Protein AF-A0A934QXI5-F1 (afdb_monomer_lite)

Radius of gyration: 17.01 Å; chains: 1; bounding box: 50×41×42 Å

Structure (mmCIF, N/CA/C/O backbone):
data_AF-A0A934QXI5-F1
#
_entry.id   AF-A0A934QXI5-F1
#
loop_
_atom_site.group_PDB
_atom_site.id
_atom_site.type_symbol
_atom_site.label_atom_id
_atom_site.label_alt_id
_atom_site.label_comp_id
_atom_site.label_asym_id
_atom_site.label_entity_id
_atom_site.label_seq_id
_atom_site.pdbx_PDB_ins_code
_atom_site.Cartn_x
_atom_site.Cartn_y
_atom_site.Cartn_z
_atom_site.occupancy
_atom_site.B_iso_or_equiv
_atom_site.auth_seq_id
_atom_site.auth_comp_id
_atom_site.auth_asym_id
_atom_site.auth_atom_id
_atom_site.pdbx_PDB_model_num
ATOM 1 N N . MET A 1 1 ? 35.871 -25.602 -26.093 1.00 39.91 1 MET A N 1
ATOM 2 C CA . MET A 1 1 ? 35.208 -24.355 -25.653 1.00 39.91 1 MET A CA 1
ATOM 3 C C . MET A 1 1 ? 34.307 -23.878 -26.784 1.00 39.91 1 MET A C 1
ATOM 5 O O . MET A 1 1 ? 34.826 -23.547 -27.838 1.00 39.91 1 MET A O 1
ATOM 9 N N . LYS A 1 2 ? 32.981 -23.948 -26.628 1.00 37.66 2 LYS A N 1
ATOM 10 C CA . LYS A 1 2 ? 32.011 -23.421 -27.603 1.00 37.66 2 LYS A CA 1
ATOM 11 C C . LYS A 1 2 ? 31.105 -22.446 -26.862 1.00 37.66 2 LYS A C 1
ATOM 13 O O . LYS A 1 2 ? 30.305 -22.859 -26.031 1.00 37.66 2 LYS A O 1
ATOM 18 N N . THR A 1 3 ? 31.304 -21.165 -27.123 1.00 41.19 3 THR A N 1
ATOM 19 C CA . THR A 1 3 ? 30.492 -20.059 -26.624 1.00 41.19 3 THR A CA 1
ATOM 20 C C . THR A 1 3 ? 29.171 -20.044 -27.385 1.00 41.19 3 THR A C 1
ATOM 22 O O . THR A 1 3 ? 29.146 -19.824 -28.592 1.00 41.19 3 THR A O 1
ATOM 25 N N . PHE A 1 4 ? 28.075 -20.288 -26.674 1.00 46.28 4 PHE A N 1
ATOM 26 C CA . PHE A 1 4 ? 26.741 -19.872 -27.087 1.00 46.28 4 PHE A CA 1
ATOM 27 C C . PHE A 1 4 ? 26.461 -18.553 -26.373 1.00 46.28 4 PHE A C 1
ATOM 29 O O . PHE A 1 4 ? 26.404 -18.524 -25.147 1.00 46.28 4 PHE A O 1
ATOM 36 N N . LEU A 1 5 ? 26.284 -17.473 -27.127 1.00 40.62 5 LEU A N 1
ATOM 37 C CA . LEU A 1 5 ? 25.618 -16.283 -26.617 1.00 40.62 5 LEU A CA 1
ATOM 38 C C . LEU A 1 5 ? 24.568 -15.866 -27.645 1.00 40.62 5 LEU A C 1
ATOM 40 O O . LEU A 1 5 ? 24.813 -15.072 -28.547 1.00 40.62 5 LEU A O 1
ATOM 44 N N . LEU A 1 6 ? 23.401 -16.493 -27.525 1.00 44.25 6 LEU A N 1
ATOM 45 C CA . LEU A 1 6 ? 22.151 -15.939 -28.015 1.00 44.25 6 LEU A CA 1
ATOM 46 C C . LEU A 1 6 ? 21.626 -15.066 -26.873 1.00 44.25 6 LEU A C 1
ATOM 48 O O . LEU A 1 6 ? 21.277 -15.602 -25.823 1.00 44.25 6 LEU A O 1
ATOM 52 N N . LEU A 1 7 ? 21.557 -13.750 -27.049 1.00 43.59 7 LEU A N 1
ATOM 53 C CA . LEU A 1 7 ? 20.619 -12.957 -26.262 1.00 43.59 7 LEU A CA 1
ATOM 54 C C . LEU A 1 7 ? 19.796 -12.079 -27.187 1.00 43.59 7 LEU A C 1
ATOM 56 O O . LEU A 1 7 ? 20.294 -11.249 -27.943 1.00 43.59 7 LEU A O 1
ATOM 60 N N . ALA A 1 8 ? 18.515 -12.409 -27.134 1.00 43.22 8 ALA A N 1
ATOM 61 C CA . ALA A 1 8 ? 17.439 -11.900 -27.932 1.00 43.22 8 ALA A CA 1
ATOM 62 C C . ALA A 1 8 ? 17.115 -10.445 -27.585 1.00 43.22 8 ALA A C 1
ATOM 64 O O . ALA A 1 8 ? 17.213 -10.003 -26.440 1.00 43.22 8 ALA A O 1
ATOM 65 N N . SER A 1 9 ? 16.678 -9.758 -28.633 1.00 46.97 9 SER A N 1
ATOM 66 C CA . SER A 1 9 ? 15.854 -8.562 -28.678 1.00 46.97 9 SER A CA 1
ATOM 67 C C . SER A 1 9 ? 15.108 -8.237 -27.385 1.00 46.97 9 SER A C 1
ATOM 69 O O . SER A 1 9 ? 14.275 -9.008 -26.917 1.00 46.97 9 SER A O 1
ATOM 71 N N . SER A 1 10 ? 15.303 -7.023 -26.882 1.00 38.44 10 SER A N 1
ATOM 72 C CA . SER A 1 10 ? 14.279 -6.348 -26.091 1.00 38.44 10 SER A CA 1
ATOM 73 C C . SER A 1 10 ? 13.930 -5.050 -26.794 1.00 38.44 10 SER A C 1
ATOM 75 O O . SER A 1 10 ? 14.598 -4.029 -26.655 1.00 38.44 10 SER A O 1
ATOM 77 N N . SER A 1 11 ? 12.889 -5.146 -27.617 1.00 41.03 11 SER A N 1
ATOM 78 C CA . SER A 1 11 ? 12.149 -4.017 -28.152 1.00 41.03 11 SER A CA 1
ATOM 79 C C . SER A 1 11 ? 11.697 -3.148 -26.982 1.00 41.03 11 SER A C 1
ATOM 81 O O . SER A 1 11 ? 10.779 -3.508 -26.246 1.00 41.03 11 SER A O 1
ATOM 83 N N . ILE A 1 12 ? 12.355 -2.005 -26.803 1.00 46.34 12 ILE A N 1
ATOM 84 C CA . ILE A 1 12 ? 11.854 -0.926 -25.958 1.00 46.34 12 ILE A CA 1
ATOM 85 C C . ILE A 1 12 ? 10.606 -0.398 -26.665 1.00 46.34 12 ILE A C 1
ATOM 87 O O . ILE A 1 12 ? 10.677 0.428 -27.574 1.00 46.34 12 ILE A O 1
ATOM 91 N N . LEU A 1 13 ? 9.452 -0.948 -26.296 1.00 43.16 13 LEU A N 1
ATOM 92 C CA . LEU A 1 13 ? 8.157 -0.393 -26.646 1.00 43.16 13 LEU A CA 1
ATOM 93 C C . LEU A 1 13 ? 8.020 0.945 -25.914 1.00 43.16 13 LEU A C 1
ATOM 95 O O . LEU A 1 13 ? 7.679 0.999 -24.733 1.00 43.16 13 LEU A O 1
ATOM 99 N N . MET A 1 14 ? 8.322 2.029 -26.628 1.00 43.25 14 MET A N 1
ATOM 100 C CA . MET A 1 14 ? 7.914 3.376 -26.250 1.00 43.25 14 MET A CA 1
ATOM 101 C C . MET A 1 14 ? 6.385 3.449 -26.245 1.00 43.25 14 MET A C 1
ATOM 103 O O . MET A 1 14 ? 5.760 3.598 -27.291 1.00 43.25 14 MET A O 1
ATOM 107 N N . PHE A 1 15 ? 5.784 3.393 -25.060 1.00 38.78 15 PHE A N 1
ATOM 108 C CA . PHE A 1 15 ? 4.418 3.857 -24.847 1.00 38.78 15 PHE A CA 1
ATOM 109 C C . PHE A 1 15 ? 4.468 5.250 -24.220 1.00 38.78 15 PHE A C 1
ATOM 111 O O . PHE A 1 15 ? 4.482 5.418 -23.004 1.00 38.78 15 PHE A O 1
ATOM 118 N N . SER A 1 16 ? 4.519 6.266 -25.081 1.00 51.31 16 SER A N 1
ATOM 119 C CA . SER A 1 16 ? 4.283 7.652 -24.686 1.00 51.31 16 SER A CA 1
ATOM 120 C C . SER A 1 16 ? 2.774 7.902 -24.651 1.00 51.31 16 SER A C 1
ATOM 122 O O . SER A 1 16 ? 2.150 8.053 -25.696 1.00 51.31 16 SER A O 1
ATOM 124 N N . ALA A 1 17 ? 2.198 7.888 -23.446 1.00 47.09 17 ALA A N 1
ATOM 125 C CA . ALA A 1 17 ? 0.911 8.526 -23.118 1.00 47.09 17 ALA A CA 1
ATOM 126 C C . ALA A 1 17 ? 0.679 8.698 -21.598 1.00 47.09 17 ALA A C 1
ATOM 128 O O . ALA A 1 17 ? -0.262 9.371 -21.194 1.00 47.09 17 ALA A O 1
ATOM 129 N N . CYS A 1 18 ? 1.548 8.163 -20.734 1.00 52.16 18 CYS A N 1
ATOM 130 C CA . CYS A 1 18 ? 1.558 8.470 -19.305 1.00 52.16 18 CYS A CA 1
ATOM 131 C C . CYS A 1 18 ? 3.023 8.475 -18.846 1.00 52.16 18 CYS A C 1
ATOM 133 O O . CYS A 1 18 ? 3.698 7.461 -18.992 1.00 52.16 18 CYS A O 1
ATOM 135 N N . LYS A 1 19 ? 3.542 9.605 -18.338 1.00 67.88 19 LYS A N 1
ATOM 136 C CA . LYS A 1 19 ? 4.930 9.755 -17.837 1.00 67.88 19 LYS A CA 1
ATOM 137 C C . LYS A 1 19 ? 5.132 9.016 -16.504 1.00 67.88 19 LYS A C 1
ATOM 139 O O . LYS A 1 19 ? 5.449 9.626 -15.482 1.00 67.88 19 LYS A O 1
ATOM 144 N N . ALA A 1 20 ? 4.826 7.727 -16.485 1.00 79.12 20 ALA A N 1
ATOM 145 C CA . ALA A 1 20 ? 5.051 6.847 -15.357 1.00 79.12 20 ALA A CA 1
ATOM 146 C C . ALA A 1 20 ? 6.236 5.943 -15.709 1.00 79.12 20 ALA A C 1
ATOM 148 O O . ALA A 1 20 ? 6.166 5.149 -16.643 1.00 79.12 20 ALA A O 1
ATOM 149 N N . GLU A 1 21 ? 7.339 6.109 -14.992 1.00 91.62 21 GLU A N 1
ATOM 150 C CA . GLU A 1 21 ? 8.553 5.309 -15.156 1.00 91.62 21 GLU A CA 1
ATOM 151 C C . GLU A 1 21 ? 8.538 4.156 -14.143 1.00 91.62 21 GLU A C 1
ATOM 153 O O . GLU A 1 21 ? 7.870 4.268 -13.112 1.00 91.62 21 GLU A O 1
ATOM 158 N N . PRO A 1 22 ? 9.238 3.034 -14.383 1.00 93.88 22 PRO A N 1
ATOM 159 C CA . PRO A 1 22 ? 9.419 2.015 -13.353 1.00 93.88 22 PRO A CA 1
ATOM 160 C C . PRO A 1 22 ? 10.024 2.628 -12.083 1.00 93.88 22 PRO A C 1
ATOM 162 O O . PRO A 1 22 ? 10.995 3.381 -12.150 1.00 93.88 22 PRO A O 1
ATOM 165 N N . ALA A 1 23 ? 9.449 2.322 -10.920 1.00 92.56 23 ALA A N 1
ATOM 166 C CA . ALA A 1 23 ? 10.014 2.766 -9.651 1.00 92.56 23 ALA A CA 1
ATOM 167 C C . ALA A 1 23 ? 11.333 2.030 -9.355 1.00 92.56 23 ALA A C 1
ATOM 169 O O . ALA A 1 23 ? 11.524 0.887 -9.773 1.00 92.56 23 ALA A O 1
ATOM 170 N N . SER A 1 24 ? 12.226 2.660 -8.586 1.00 94.19 24 SER A N 1
ATOM 171 C CA . SER A 1 24 ? 13.450 2.004 -8.108 1.00 94.19 24 SER A CA 1
ATOM 172 C C . SER A 1 24 ? 13.134 0.767 -7.256 1.00 94.19 24 SER A C 1
ATOM 174 O O . SER A 1 24 ? 12.025 0.622 -6.727 1.00 94.19 24 SER A O 1
ATOM 176 N N . GLU A 1 25 ? 14.112 -0.124 -7.082 1.00 95.31 25 GLU A N 1
ATOM 177 C CA . GLU A 1 25 ? 13.952 -1.319 -6.240 1.00 95.31 25 GLU A CA 1
ATOM 178 C C . GLU A 1 25 ? 13.602 -0.959 -4.790 1.00 95.31 25 GLU A C 1
ATOM 180 O O . GLU A 1 25 ? 12.680 -1.540 -4.216 1.00 95.31 25 GLU A O 1
ATOM 185 N N . GLU A 1 26 ? 14.261 0.054 -4.219 1.00 94.38 26 GLU A N 1
ATOM 186 C CA . GLU A 1 26 ? 13.984 0.536 -2.860 1.00 94.38 26 GLU A CA 1
ATOM 187 C C . GLU A 1 26 ? 12.551 1.076 -2.730 1.00 94.38 26 GLU A C 1
ATOM 189 O O . GLU A 1 26 ? 11.816 0.709 -1.806 1.00 94.38 26 GLU A O 1
ATOM 194 N N . THR A 1 27 ? 12.116 1.915 -3.675 1.00 94.25 27 THR A N 1
ATOM 195 C CA . THR A 1 27 ? 10.757 2.472 -3.685 1.00 94.25 27 THR A CA 1
ATOM 196 C C . THR A 1 27 ? 9.714 1.373 -3.873 1.00 94.25 27 THR A C 1
ATOM 198 O O . THR A 1 27 ? 8.668 1.376 -3.218 1.00 94.25 27 THR A O 1
ATOM 201 N N . THR A 1 28 ? 10.010 0.387 -4.719 1.00 96.12 28 THR A N 1
ATOM 202 C CA . THR A 1 28 ? 9.167 -0.792 -4.933 1.00 96.12 28 THR A CA 1
ATOM 203 C C . THR A 1 28 ? 9.034 -1.616 -3.653 1.00 96.12 28 THR A C 1
ATOM 205 O O . THR A 1 28 ? 7.920 -1.947 -3.252 1.00 96.12 28 THR A O 1
ATOM 208 N N . ALA A 1 29 ? 10.138 -1.910 -2.963 1.00 96.38 29 ALA A N 1
ATOM 209 C CA . ALA A 1 29 ? 10.116 -2.660 -1.709 1.00 96.38 29 ALA A CA 1
ATOM 210 C C . ALA A 1 29 ? 9.341 -1.914 -0.607 1.00 96.38 29 ALA A C 1
ATOM 212 O O . ALA A 1 29 ? 8.487 -2.499 0.068 1.00 96.38 29 ALA A O 1
ATOM 213 N N . THR A 1 30 ? 9.582 -0.609 -0.471 1.00 96.56 30 THR A N 1
ATOM 214 C CA . THR A 1 30 ? 8.930 0.245 0.534 1.00 96.56 30 THR A CA 1
ATOM 215 C C . THR A 1 30 ? 7.421 0.330 0.301 1.00 96.56 30 THR A C 1
ATOM 217 O O . THR A 1 30 ? 6.632 0.064 1.205 1.00 96.56 30 THR A O 1
ATOM 220 N N . SER A 1 31 ? 6.999 0.635 -0.929 1.00 96.81 31 SER A N 1
ATOM 221 C CA . SER A 1 31 ? 5.578 0.768 -1.278 1.00 96.81 31 SER A CA 1
ATOM 222 C C . SER A 1 31 ? 4.810 -0.552 -1.150 1.00 96.81 31 SER A C 1
ATOM 224 O O . SER A 1 31 ? 3.687 -0.563 -0.646 1.00 96.81 31 SER A O 1
ATOM 226 N N . ARG A 1 32 ? 5.420 -1.690 -1.507 1.00 97.44 32 ARG A N 1
ATOM 227 C CA . ARG A 1 32 ? 4.823 -3.022 -1.298 1.00 97.44 32 ARG A CA 1
ATOM 228 C C . ARG A 1 32 ? 4.685 -3.374 0.181 1.00 97.44 32 ARG A C 1
ATOM 230 O O . ARG A 1 32 ? 3.682 -3.966 0.573 1.00 97.44 32 ARG A O 1
ATOM 237 N N . THR A 1 33 ? 5.661 -2.994 1.005 1.00 97.62 33 THR A N 1
ATOM 238 C CA . THR A 1 33 ? 5.594 -3.180 2.465 1.00 97.62 33 THR A CA 1
ATOM 239 C C . THR A 1 33 ? 4.434 -2.383 3.050 1.00 97.62 33 THR A C 1
ATOM 241 O O . THR A 1 33 ? 3.593 -2.946 3.746 1.00 97.62 33 THR A O 1
ATOM 244 N N . LEU A 1 34 ? 4.322 -1.109 2.668 1.00 97.31 34 LEU A N 1
ATOM 245 C CA . LEU A 1 34 ? 3.207 -0.248 3.051 1.00 97.31 34 LEU A CA 1
ATOM 246 C C . LEU A 1 34 ? 1.856 -0.796 2.560 1.00 97.31 34 LEU A C 1
ATOM 248 O O . LEU A 1 34 ? 0.872 -0.772 3.294 1.00 97.31 34 LEU A O 1
ATOM 252 N N . THR A 1 35 ? 1.803 -1.351 1.345 1.00 97.81 35 THR A N 1
ATOM 253 C CA . THR A 1 35 ? 0.587 -1.984 0.808 1.00 97.81 35 THR A CA 1
ATOM 254 C C . THR A 1 35 ? 0.145 -3.165 1.668 1.00 97.81 35 THR A C 1
ATOM 256 O O . THR A 1 35 ? -1.025 -3.257 2.034 1.00 97.81 35 THR A O 1
ATOM 259 N N . ARG A 1 36 ? 1.074 -4.052 2.049 1.00 97.88 36 ARG A N 1
ATOM 260 C CA . ARG A 1 36 ? 0.763 -5.185 2.936 1.00 97.88 36 ARG A CA 1
ATOM 261 C C . ARG A 1 36 ? 0.306 -4.731 4.316 1.00 97.88 36 ARG A C 1
ATOM 263 O O . ARG A 1 36 ? -0.617 -5.325 4.865 1.00 97.88 36 ARG A O 1
ATOM 270 N N . GLU A 1 37 ? 0.922 -3.686 4.863 1.00 97.44 37 GLU A N 1
ATOM 271 C CA . GLU A 1 37 ? 0.511 -3.097 6.138 1.00 97.44 37 GLU A CA 1
ATOM 272 C C . GLU A 1 37 ? -0.934 -2.585 6.068 1.00 97.44 37 GLU A C 1
ATOM 274 O O . GLU A 1 37 ? -1.753 -2.952 6.905 1.00 97.44 37 GLU A O 1
ATOM 279 N N . ILE A 1 38 ? -1.280 -1.822 5.029 1.00 97.69 38 ILE A N 1
ATOM 280 C CA . ILE A 1 38 ? -2.641 -1.312 4.814 1.00 97.69 38 ILE A CA 1
ATOM 281 C C . ILE A 1 38 ? -3.653 -2.454 4.681 1.00 97.69 38 ILE A C 1
ATOM 283 O O . ILE A 1 38 ? -4.712 -2.404 5.305 1.00 97.69 38 ILE A O 1
ATOM 287 N N . ILE A 1 39 ? -3.327 -3.501 3.917 1.00 97.19 39 ILE A N 1
ATOM 288 C CA . ILE A 1 39 ? -4.183 -4.690 3.782 1.00 97.19 39 ILE A CA 1
ATOM 289 C C . ILE A 1 39 ? -4.380 -5.371 5.142 1.00 97.19 39 ILE A C 1
ATOM 291 O O . ILE A 1 39 ? -5.506 -5.700 5.506 1.00 97.19 39 ILE A O 1
ATOM 295 N N . SER A 1 40 ? -3.306 -5.541 5.918 1.00 97.44 40 SER A N 1
ATOM 296 C CA . SER A 1 40 ? -3.364 -6.130 7.260 1.00 97.44 40 SER A CA 1
ATOM 297 C C . SER A 1 40 ? -4.263 -5.320 8.201 1.00 97.44 40 SER A C 1
ATOM 299 O O . SER A 1 40 ? -5.130 -5.883 8.870 1.00 97.44 40 SER A O 1
ATOM 301 N N . LEU A 1 41 ? -4.126 -3.989 8.197 1.00 97.19 41 LEU A N 1
ATOM 302 C CA . LEU A 1 41 ? -4.952 -3.081 8.998 1.00 97.19 41 LEU A CA 1
ATOM 303 C C . LEU A 1 41 ? -6.428 -3.116 8.577 1.00 97.19 41 LEU A C 1
ATOM 305 O O . LEU A 1 41 ? -7.309 -3.158 9.438 1.00 97.19 41 LEU A O 1
ATOM 309 N N . ALA A 1 42 ? -6.704 -3.152 7.270 1.00 95.12 42 ALA A N 1
ATOM 310 C CA . ALA A 1 42 ? -8.056 -3.274 6.731 1.00 95.12 42 ALA A CA 1
ATOM 311 C C . ALA A 1 42 ? -8.711 -4.610 7.124 1.00 95.12 42 ALA A C 1
ATOM 313 O O . ALA A 1 42 ? -9.846 -4.613 7.606 1.00 95.12 42 ALA A O 1
ATOM 314 N N . LYS A 1 43 ? -7.982 -5.727 6.988 1.00 94.38 43 LYS A N 1
ATOM 315 C CA . LYS A 1 43 ? -8.425 -7.076 7.384 1.00 94.38 43 LYS A CA 1
ATOM 316 C C . LYS A 1 43 ? -8.664 -7.185 8.892 1.00 94.38 43 LYS A C 1
ATOM 318 O O . LYS A 1 43 ? -9.684 -7.721 9.313 1.00 94.38 43 LYS A O 1
ATOM 323 N N . GLY A 1 44 ? -7.757 -6.643 9.705 1.00 92.12 44 GLY A N 1
ATOM 324 C CA . GLY A 1 44 ? -7.866 -6.614 11.168 1.00 92.12 44 GLY A CA 1
ATOM 325 C C . GLY A 1 44 ? -8.863 -5.587 11.715 1.00 92.12 44 GLY A C 1
ATOM 326 O O . GLY A 1 44 ? -9.026 -5.494 12.927 1.00 92.12 44 GLY A O 1
ATOM 327 N N . GLN A 1 45 ? -9.515 -4.808 10.844 1.00 85.25 45 GLN A N 1
ATOM 328 C CA . GLN A 1 45 ? -10.454 -3.737 11.192 1.00 85.25 45 GLN A CA 1
ATOM 329 C C . GLN A 1 45 ? -9.879 -2.658 12.132 1.00 85.25 45 GLN A C 1
ATOM 331 O O . GLN A 1 45 ? -10.634 -1.981 12.829 1.00 85.25 45 GLN A O 1
ATOM 336 N N . ASN A 1 46 ? -8.558 -2.447 12.127 1.00 92.44 46 ASN A N 1
ATOM 337 C CA . ASN A 1 46 ? -7.908 -1.422 12.946 1.00 92.44 46 ASN A CA 1
ATOM 338 C C . ASN A 1 46 ? -8.000 -0.046 12.263 1.00 92.44 46 ASN A C 1
ATOM 340 O O . ASN A 1 46 ? -7.087 0.388 11.560 1.00 92.44 46 ASN A O 1
ATOM 344 N N . THR A 1 47 ? -9.140 0.619 12.450 1.00 89.00 47 THR A N 1
ATOM 345 C CA . THR A 1 47 ? -9.504 1.871 11.768 1.00 89.00 47 THR A CA 1
ATOM 346 C C . THR A 1 47 ? -8.580 3.031 12.099 1.00 89.00 47 THR A C 1
ATOM 348 O O . THR A 1 47 ? -8.125 3.726 11.198 1.00 89.00 47 THR A O 1
ATOM 351 N N . ALA A 1 48 ? -8.236 3.203 13.375 1.00 93.31 48 ALA A N 1
ATOM 352 C CA . ALA A 1 48 ? -7.407 4.315 13.825 1.00 93.31 48 ALA A CA 1
ATOM 353 C C . ALA A 1 48 ? -6.003 4.280 13.201 1.00 93.31 48 ALA A C 1
ATOM 355 O O . ALA A 1 48 ? -5.491 5.311 12.765 1.00 93.31 48 ALA A O 1
ATOM 356 N N . GLU A 1 49 ? -5.385 3.099 13.121 1.00 96.12 49 GLU A N 1
ATOM 357 C CA . GLU A 1 49 ? -4.086 2.949 12.461 1.00 96.12 49 GLU A CA 1
ATOM 358 C C . GLU A 1 49 ? -4.211 3.008 10.935 1.00 96.12 49 GLU A C 1
ATOM 360 O O . GLU A 1 49 ? -3.358 3.601 10.275 1.00 96.12 49 GLU A O 1
ATOM 365 N N . LEU A 1 50 ? -5.290 2.462 10.363 1.00 95.81 50 LEU A N 1
ATOM 366 C CA . LEU A 1 50 ? -5.550 2.539 8.926 1.00 95.81 50 LEU A CA 1
ATOM 367 C C . LEU A 1 50 ? -5.686 3.993 8.451 1.00 95.81 50 LEU A C 1
ATOM 369 O O . LEU A 1 50 ? -5.059 4.375 7.464 1.00 95.81 50 LEU A O 1
ATOM 373 N N . ALA A 1 51 ? -6.439 4.819 9.178 1.00 94.38 51 ALA A N 1
ATOM 374 C CA . ALA A 1 51 ? -6.639 6.229 8.861 1.00 94.38 51 ALA A CA 1
ATOM 375 C C . ALA A 1 51 ? -5.314 7.009 8.811 1.00 94.38 51 ALA A C 1
ATOM 377 O O . ALA A 1 51 ? -5.132 7.872 7.956 1.00 94.38 51 ALA A O 1
ATOM 378 N N . LYS A 1 52 ? -4.328 6.658 9.652 1.00 95.31 52 LYS A N 1
ATOM 379 C CA . LYS A 1 52 ? -2.989 7.279 9.622 1.00 95.31 52 LYS A CA 1
ATOM 380 C C . LYS A 1 52 ? -2.220 6.986 8.329 1.00 95.31 52 LYS A C 1
ATOM 382 O O . LYS A 1 52 ? -1.340 7.766 7.960 1.00 95.31 52 LYS A O 1
ATOM 387 N N . LYS A 1 53 ? -2.536 5.880 7.648 1.00 96.38 53 LYS A N 1
ATOM 388 C CA . LYS A 1 53 ? -1.899 5.440 6.395 1.00 96.38 53 LYS A CA 1
ATOM 389 C C . LYS A 1 53 ? -2.592 5.978 5.142 1.00 96.38 53 LYS A C 1
ATOM 391 O O . LYS A 1 53 ? -2.058 5.812 4.046 1.00 96.38 53 LYS A O 1
ATOM 396 N N . ILE A 1 54 ? -3.748 6.621 5.290 1.00 95.44 54 ILE A N 1
ATOM 397 C CA . ILE A 1 54 ? -4.542 7.182 4.195 1.00 95.44 54 ILE A CA 1
ATOM 398 C C . ILE A 1 54 ? -4.352 8.702 4.166 1.00 95.44 54 ILE A C 1
ATOM 400 O O . ILE A 1 54 ? -4.285 9.364 5.205 1.00 95.44 54 ILE A O 1
ATOM 404 N N . LEU A 1 55 ? -4.202 9.260 2.967 1.00 93.44 55 LEU A N 1
ATOM 405 C CA . LEU A 1 55 ? -4.178 10.702 2.759 1.00 93.44 55 LEU A CA 1
ATOM 406 C C . LEU A 1 55 ? -5.624 11.219 2.798 1.00 93.44 55 LEU A C 1
ATOM 408 O O . LEU A 1 55 ? -6.449 10.678 2.058 1.00 93.44 55 LEU A O 1
ATOM 412 N N . PRO A 1 56 ? -5.947 12.237 3.617 1.00 88.56 56 PRO A N 1
ATOM 413 C CA . PRO A 1 56 ? -7.282 12.826 3.622 1.00 88.56 56 PRO A CA 1
ATOM 414 C C . PRO A 1 56 ? -7.712 13.246 2.211 1.00 88.56 56 PRO A C 1
ATOM 416 O O . PRO A 1 56 ? -6.904 13.747 1.426 1.00 88.56 56 PRO A O 1
ATOM 419 N N . ALA A 1 57 ? -8.977 13.017 1.857 1.00 84.38 57 ALA A N 1
ATOM 420 C CA . ALA A 1 57 ? -9.458 13.214 0.487 1.00 84.38 57 ALA A CA 1
ATOM 421 C C . ALA A 1 57 ? -9.365 14.684 0.038 1.00 84.38 57 ALA A C 1
ATOM 423 O O . ALA A 1 57 ? -9.158 14.965 -1.141 1.00 84.38 57 ALA A O 1
ATOM 424 N N . GLU A 1 58 ? -9.478 15.614 0.982 1.00 83.81 58 GLU A N 1
ATOM 425 C CA . GLU A 1 58 ? -9.267 17.049 0.812 1.00 83.81 58 GLU A CA 1
ATOM 426 C C . GLU A 1 58 ? -7.818 17.417 0.451 1.00 83.81 58 GLU A C 1
ATOM 428 O O . GLU A 1 58 ? -7.603 18.398 -0.261 1.00 83.81 58 GLU A O 1
ATOM 433 N N . GLU A 1 59 ? -6.844 16.613 0.884 1.00 82.44 59 GLU A N 1
ATOM 434 C CA . GLU A 1 59 ? -5.419 16.750 0.560 1.00 82.44 59 GLU A CA 1
ATOM 435 C C . GLU A 1 59 ? -5.039 15.961 -0.706 1.00 82.44 59 GLU A C 1
ATOM 437 O O . GLU A 1 59 ? -3.969 16.171 -1.281 1.00 82.44 59 GLU A O 1
ATOM 442 N N . SER A 1 60 ? -5.908 15.053 -1.162 1.00 77.94 60 SER A N 1
ATOM 443 C CA . SER A 1 60 ? -5.670 14.243 -2.353 1.00 77.94 60 SER A CA 1
ATOM 444 C C . SER A 1 60 ? -5.855 15.060 -3.630 1.00 77.94 60 SER A C 1
ATOM 446 O O . SER A 1 60 ? -6.924 15.607 -3.917 1.00 77.94 60 SER A O 1
ATOM 448 N N . GLY A 1 61 ? -4.824 15.056 -4.477 1.00 72.81 61 GLY A N 1
ATOM 449 C CA . GLY A 1 61 ? -4.903 15.595 -5.837 1.00 72.81 61 GLY A CA 1
ATOM 450 C C . GLY A 1 61 ? -5.844 14.802 -6.758 1.00 72.81 61 GLY A C 1
ATOM 451 O O . GLY A 1 61 ? -6.131 15.246 -7.869 1.00 72.81 61 GLY A O 1
ATOM 452 N N . VAL A 1 62 ? -6.347 13.641 -6.314 1.00 74.31 62 VAL A N 1
ATOM 453 C CA . VAL A 1 62 ? -7.166 12.713 -7.107 1.00 74.31 62 VAL A CA 1
ATOM 454 C C . VAL A 1 62 ? -8.522 12.489 -6.430 1.00 74.31 62 VAL A C 1
ATOM 456 O O . VAL A 1 62 ? -8.801 11.439 -5.861 1.00 74.31 62 VAL A O 1
ATOM 459 N N . LYS A 1 63 ? -9.413 13.483 -6.527 1.00 74.19 63 LYS A N 1
ATOM 460 C CA . LYS A 1 63 ? -10.717 13.473 -5.831 1.00 74.19 63 LYS A CA 1
ATOM 461 C C . LYS A 1 63 ? -11.651 12.323 -6.229 1.00 74.19 63 LYS A C 1
ATOM 463 O O . LYS A 1 63 ? -12.368 11.800 -5.387 1.00 74.19 63 LYS A O 1
ATOM 468 N N . ARG A 1 64 ? -11.663 11.921 -7.506 1.00 77.88 64 ARG A N 1
ATOM 469 C CA . ARG A 1 64 ? -12.624 10.928 -8.037 1.00 77.88 64 ARG A CA 1
ATOM 470 C C . ARG A 1 64 ? -12.382 9.502 -7.527 1.00 77.88 64 ARG A C 1
ATOM 472 O O . ARG A 1 64 ? -13.322 8.719 -7.469 1.00 77.88 64 ARG A O 1
ATOM 479 N N . HIS A 1 65 ? -11.143 9.188 -7.164 1.00 85.88 65 HIS A N 1
ATOM 480 C CA . HIS A 1 65 ? -10.721 7.865 -6.697 1.00 85.88 65 HIS A CA 1
ATOM 481 C C . HIS A 1 65 ? -10.026 7.938 -5.340 1.00 85.88 65 HIS A C 1
ATOM 483 O O . HIS A 1 65 ? -9.287 7.021 -4.987 1.00 85.88 65 HIS A O 1
ATOM 489 N N . ALA A 1 66 ? -10.241 9.032 -4.601 1.00 89.12 66 ALA A N 1
ATOM 490 C CA . ALA A 1 66 ? -9.583 9.258 -3.329 1.00 89.12 66 ALA A CA 1
ATOM 491 C C . ALA A 1 66 ? -9.808 8.061 -2.401 1.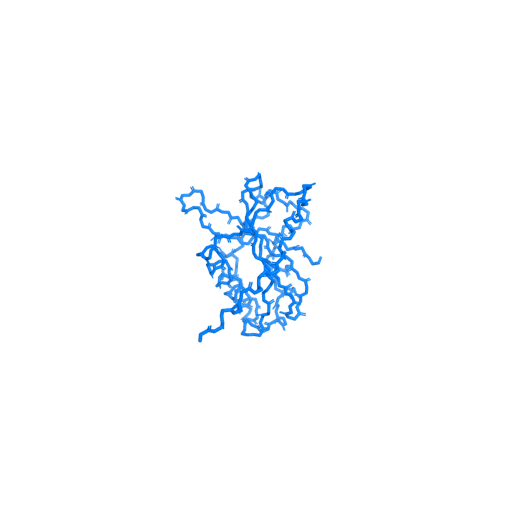00 89.12 66 ALA A C 1
ATOM 493 O O . ALA A 1 66 ? -10.931 7.573 -2.244 1.00 89.12 66 ALA A O 1
ATOM 494 N N . ALA A 1 67 ? -8.726 7.571 -1.808 1.00 92.50 67 ALA A N 1
ATOM 495 C CA . ALA A 1 67 ? -8.806 6.507 -0.831 1.00 92.50 67 ALA A CA 1
ATOM 496 C C . ALA A 1 67 ? -9.513 7.052 0.415 1.00 92.50 67 ALA A C 1
ATOM 498 O O . ALA A 1 67 ? -9.068 8.027 1.013 1.00 92.50 67 ALA A O 1
ATOM 499 N N . THR A 1 68 ? -10.615 6.420 0.807 1.00 92.62 68 THR A N 1
ATOM 500 C CA . THR A 1 68 ? -11.287 6.669 2.087 1.00 92.62 68 THR A CA 1
ATOM 501 C C . THR A 1 68 ? -11.111 5.456 2.984 1.00 92.62 68 THR A C 1
ATOM 503 O O . THR A 1 68 ? -10.927 4.343 2.488 1.00 92.62 68 THR A O 1
ATOM 506 N N . GLU A 1 69 ? -11.186 5.638 4.304 1.00 92.69 69 GLU A N 1
ATOM 507 C CA . GLU A 1 69 ? -11.108 4.512 5.244 1.00 92.69 69 GLU A CA 1
ATOM 508 C C . GLU A 1 69 ? -12.128 3.419 4.882 1.00 92.69 69 GLU A C 1
ATOM 510 O O . GLU A 1 69 ? -11.781 2.246 4.742 1.00 92.69 69 GLU A O 1
ATOM 515 N N . GLU A 1 70 ? -13.374 3.819 4.644 1.00 92.06 70 GLU A N 1
ATOM 516 C CA . GLU A 1 70 ? -14.473 2.928 4.273 1.00 92.06 70 GLU A CA 1
ATOM 517 C C . GLU A 1 70 ? -14.210 2.203 2.948 1.00 92.06 70 GLU A C 1
ATOM 519 O O . GLU A 1 70 ? -14.410 0.990 2.857 1.00 92.06 70 GLU A O 1
ATOM 524 N N . GLY A 1 71 ? -13.724 2.922 1.930 1.00 92.50 71 GLY A N 1
ATOM 525 C CA . GLY A 1 71 ? -13.394 2.355 0.624 1.00 92.50 71 GLY A CA 1
ATOM 526 C C . GLY A 1 71 ? -12.258 1.339 0.710 1.00 92.50 71 GLY A C 1
ATOM 527 O O . GLY A 1 71 ? -12.375 0.233 0.181 1.00 92.50 71 GLY A O 1
ATOM 528 N N . VAL A 1 72 ? -11.194 1.674 1.445 1.00 94.62 72 VAL A N 1
ATOM 529 C CA . VAL A 1 72 ? -10.045 0.789 1.670 1.00 94.62 72 VAL A CA 1
ATOM 530 C C . VAL A 1 72 ? -10.471 -0.471 2.420 1.00 94.62 72 VAL A C 1
ATOM 532 O O . VAL A 1 72 ? -10.126 -1.571 1.993 1.00 94.62 72 VAL A O 1
ATOM 535 N N . LYS A 1 73 ? -11.275 -0.349 3.484 1.00 93.62 73 LYS A N 1
ATOM 536 C CA . LYS A 1 73 ? -11.805 -1.510 4.216 1.00 93.62 73 LYS A CA 1
ATOM 537 C C . LYS A 1 73 ? -12.668 -2.382 3.319 1.00 93.62 73 LYS A C 1
ATOM 539 O O . LYS A 1 73 ? -12.457 -3.588 3.258 1.00 93.62 73 LYS A O 1
ATOM 544 N N . LYS A 1 74 ? -13.612 -1.784 2.592 1.00 93.00 74 LYS A N 1
ATOM 545 C CA . LYS A 1 74 ? -14.523 -2.524 1.715 1.00 93.00 74 LYS A CA 1
ATOM 546 C C . LYS A 1 74 ? -13.771 -3.323 0.651 1.00 93.00 74 LYS A C 1
ATOM 548 O O . LYS A 1 74 ? -14.143 -4.459 0.378 1.00 93.00 74 LYS A O 1
ATOM 553 N N . ILE A 1 75 ? -12.736 -2.733 0.057 1.00 93.56 75 ILE A N 1
ATOM 554 C CA . ILE A 1 75 ? -11.983 -3.354 -1.034 1.00 93.56 75 ILE A CA 1
ATOM 555 C C . ILE A 1 75 ? -10.973 -4.379 -0.500 1.00 93.56 75 ILE A C 1
ATOM 557 O O . ILE A 1 75 ? -10.870 -5.468 -1.055 1.00 93.56 75 ILE A O 1
ATOM 561 N N . LEU A 1 76 ? -10.244 -4.070 0.578 1.00 95.06 76 LEU A N 1
ATOM 562 C CA . LEU A 1 76 ? -9.095 -4.873 1.018 1.00 95.06 76 LEU A CA 1
ATOM 563 C C . LEU A 1 76 ? -9.376 -5.830 2.186 1.00 95.06 76 LEU A C 1
ATOM 565 O O . LEU A 1 76 ? -8.545 -6.696 2.442 1.00 95.06 76 LEU A O 1
ATOM 569 N N . ALA A 1 77 ? -10.513 -5.742 2.888 1.00 92.25 77 ALA A N 1
ATOM 570 C CA . ALA A 1 77 ? -10.767 -6.578 4.073 1.00 92.25 77 ALA A CA 1
ATOM 571 C C . ALA A 1 77 ? -10.761 -8.092 3.789 1.00 92.25 77 ALA A C 1
ATOM 573 O O . ALA A 1 77 ? -10.426 -8.879 4.673 1.00 92.25 77 ALA A O 1
ATOM 574 N N . GLY A 1 78 ? -11.113 -8.502 2.566 1.00 92.31 78 GLY A N 1
ATOM 575 C CA . GLY A 1 78 ? -11.091 -9.905 2.137 1.00 92.31 78 GLY A CA 1
ATOM 576 C C . GLY A 1 78 ? -9.730 -10.400 1.634 1.00 92.31 78 GLY A C 1
ATOM 577 O O . GLY A 1 78 ? -9.609 -11.568 1.273 1.00 92.31 78 GLY A O 1
ATOM 578 N N . VAL A 1 79 ? -8.713 -9.537 1.576 1.00 95.06 79 VAL A N 1
ATOM 579 C CA . VAL A 1 79 ? -7.402 -9.864 1.003 1.00 95.06 79 VAL A CA 1
ATOM 580 C C . VAL A 1 79 ? -6.467 -10.378 2.086 1.00 95.06 79 VAL A C 1
ATOM 582 O O . VAL A 1 79 ? -6.303 -9.753 3.132 1.00 95.06 79 VAL A O 1
ATOM 585 N N . ASP A 1 80 ? -5.796 -11.500 1.831 1.00 95.56 80 ASP A N 1
ATOM 586 C CA . ASP A 1 80 ? -4.686 -11.928 2.675 1.00 95.56 80 ASP A CA 1
ATOM 587 C C . ASP A 1 80 ? -3.390 -11.195 2.280 1.00 95.56 80 ASP A C 1
ATOM 589 O O . ASP A 1 80 ? -2.946 -11.340 1.138 1.00 95.56 80 ASP A O 1
ATOM 593 N N . PRO A 1 81 ? -2.752 -10.425 3.187 1.00 94.44 81 PRO A N 1
ATOM 594 C CA . PRO A 1 81 ? -1.539 -9.667 2.870 1.00 94.44 81 PRO A CA 1
ATOM 595 C C . PRO A 1 81 ? -0.347 -10.550 2.461 1.00 94.44 81 PRO A C 1
ATOM 597 O O . PRO A 1 81 ? 0.570 -10.066 1.789 1.00 94.44 81 PRO A O 1
ATOM 600 N N . LEU A 1 82 ? -0.336 -11.830 2.851 1.00 94.25 82 LEU A N 1
ATOM 601 C CA . LEU A 1 82 ? 0.740 -12.770 2.533 1.00 94.25 82 LEU A CA 1
ATOM 602 C C . LEU A 1 82 ? 0.589 -13.396 1.145 1.00 94.25 82 LEU A C 1
ATOM 604 O O . LEU A 1 82 ? 1.585 -13.827 0.569 1.00 94.25 82 LEU A O 1
ATOM 608 N N . THR A 1 83 ? -0.623 -13.411 0.586 1.00 95.25 83 THR A N 1
ATOM 609 C CA . THR A 1 83 ? -0.905 -14.013 -0.728 1.00 95.25 83 THR A CA 1
ATOM 610 C C . THR A 1 83 ? -1.021 -12.978 -1.847 1.00 95.25 83 THR A C 1
ATOM 612 O O . THR A 1 83 ? -1.411 -13.324 -2.959 1.00 95.25 83 THR A O 1
ATOM 615 N N . VAL A 1 84 ? -0.731 -11.703 -1.563 1.00 97.00 84 VAL A N 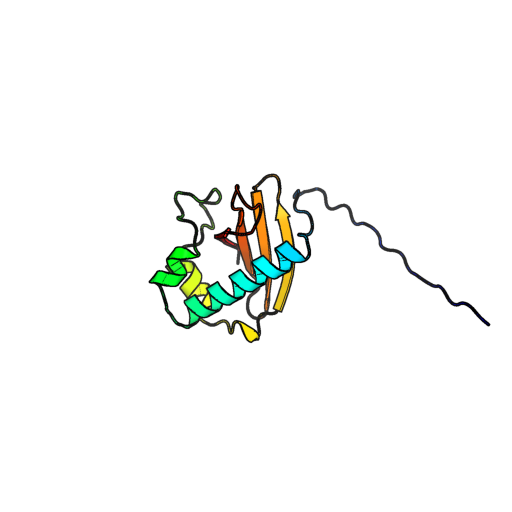1
ATOM 616 C CA . VAL A 1 84 ? -0.805 -10.615 -2.547 1.00 97.00 84 VAL A CA 1
ATOM 617 C C . VAL A 1 84 ? 0.254 -10.811 -3.627 1.00 97.00 84 VAL A C 1
ATOM 619 O O . VAL A 1 84 ? 1.457 -10.770 -3.345 1.00 97.00 84 VAL A O 1
ATOM 622 N N . GLU A 1 85 ? -0.190 -10.947 -4.874 1.00 97.81 85 GLU A N 1
ATOM 623 C CA . GLU A 1 85 ? 0.687 -10.896 -6.038 1.00 97.81 85 GLU A CA 1
ATOM 624 C C . GLU A 1 85 ? 0.790 -9.453 -6.532 1.00 97.81 85 GLU A C 1
ATOM 626 O O . GLU A 1 85 ? -0.200 -8.841 -6.941 1.00 97.81 85 GLU A O 1
ATOM 631 N N . PHE A 1 86 ? 2.002 -8.904 -6.519 1.00 97.56 86 PHE A N 1
ATOM 632 C CA . PHE A 1 86 ? 2.258 -7.551 -6.996 1.00 97.56 86 PHE A CA 1
ATOM 633 C C . PHE A 1 86 ? 2.638 -7.535 -8.475 1.00 97.56 86 PHE A C 1
ATOM 635 O O . PHE A 1 86 ? 3.520 -8.267 -8.925 1.00 97.56 86 PHE A O 1
ATOM 642 N N . GLY A 1 87 ? 2.032 -6.616 -9.219 1.00 96.06 87 GLY A N 1
ATOM 643 C CA . GLY A 1 87 ? 2.511 -6.201 -10.527 1.00 96.06 87 GLY A CA 1
ATOM 644 C C . GLY A 1 87 ? 3.687 -5.218 -10.442 1.00 96.06 87 GLY A C 1
ATOM 645 O O . GLY A 1 87 ? 4.286 -5.028 -9.374 1.00 96.06 87 GLY A O 1
ATOM 646 N N . PRO A 1 88 ? 4.046 -4.599 -11.578 1.00 94.62 88 PRO A N 1
ATOM 647 C CA . PRO A 1 88 ? 5.059 -3.553 -11.605 1.00 94.62 88 PRO A CA 1
ATOM 648 C C . PRO A 1 88 ? 4.644 -2.350 -10.750 1.00 94.62 88 PRO A C 1
ATOM 650 O O . PRO A 1 88 ? 3.460 -2.022 -10.664 1.00 94.62 88 PRO A O 1
ATOM 653 N N . THR A 1 89 ? 5.631 -1.689 -10.153 1.00 96.00 89 THR A N 1
ATOM 654 C CA . THR A 1 89 ? 5.449 -0.422 -9.441 1.00 96.00 89 THR A CA 1
ATOM 655 C C . THR A 1 89 ? 5.983 0.708 -10.312 1.00 96.00 89 THR A C 1
ATOM 657 O O . THR A 1 89 ? 7.064 0.585 -10.892 1.00 96.00 89 THR A O 1
ATOM 660 N N . TYR A 1 90 ? 5.245 1.812 -10.390 1.00 94.69 90 TYR A N 1
ATOM 661 C CA . TYR A 1 90 ? 5.604 2.963 -11.214 1.00 94.69 90 TYR A CA 1
ATOM 662 C C . TYR A 1 90 ? 5.730 4.229 -10.381 1.00 94.69 90 TYR A C 1
ATOM 664 O O . TYR A 1 90 ? 5.019 4.413 -9.399 1.00 94.69 90 TYR A O 1
ATOM 672 N N . TYR A 1 91 ? 6.601 5.129 -10.809 1.00 91.94 91 TYR A N 1
ATOM 673 C CA . TYR A 1 91 ? 6.707 6.490 -10.315 1.00 91.94 91 TYR A CA 1
ATOM 674 C C . TYR A 1 91 ? 6.195 7.455 -11.385 1.00 91.94 91 TYR A C 1
ATOM 676 O O . TYR A 1 91 ? 6.680 7.454 -12.516 1.00 91.94 91 TYR A O 1
ATOM 684 N N . SER A 1 92 ? 5.219 8.295 -11.039 1.00 88.75 92 SER A N 1
ATOM 685 C CA . SER A 1 92 ? 4.777 9.394 -11.895 1.00 88.75 92 SER A CA 1
ATOM 686 C C . SER A 1 92 ? 5.320 10.709 -11.355 1.00 88.75 92 SER A C 1
ATOM 688 O O . SER A 1 92 ? 4.834 11.225 -10.349 1.00 88.75 92 SER A O 1
ATOM 690 N N . LYS A 1 93 ? 6.307 11.276 -12.055 1.00 83.25 93 LYS A N 1
ATOM 691 C CA . LYS A 1 93 ? 6.915 12.563 -11.690 1.00 83.25 93 LYS A CA 1
ATOM 692 C C . LYS A 1 93 ? 5.924 13.722 -11.761 1.00 83.25 93 LYS A C 1
ATOM 694 O O . LYS A 1 93 ? 5.917 14.584 -10.894 1.00 83.25 93 LYS A O 1
ATOM 699 N N . GLU A 1 94 ? 5.076 13.724 -12.785 1.00 82.94 94 GLU A N 1
ATOM 700 C CA . GLU A 1 94 ? 4.084 14.780 -13.015 1.00 82.94 94 GLU A CA 1
ATOM 701 C C . GLU A 1 94 ? 3.049 14.849 -11.892 1.00 82.94 94 GLU A C 1
ATOM 703 O O . GLU A 1 94 ? 2.747 15.925 -11.388 1.00 82.94 94 GLU A O 1
ATOM 708 N N . LYS A 1 95 ? 2.550 13.687 -11.466 1.00 81.50 95 LYS A N 1
ATOM 709 C CA . LYS A 1 95 ? 1.577 13.590 -10.377 1.00 81.50 95 LYS A CA 1
ATOM 710 C C . LYS A 1 95 ? 2.235 13.533 -8.995 1.00 81.50 95 LYS A C 1
ATOM 712 O O . LYS A 1 95 ? 1.537 13.676 -8.003 1.00 81.50 95 LYS A O 1
ATOM 717 N N . SER A 1 96 ? 3.556 13.341 -8.929 1.00 87.44 96 SER A N 1
ATOM 718 C CA . SER A 1 96 ? 4.322 13.100 -7.697 1.00 87.44 96 SER A CA 1
ATOM 719 C C . SER A 1 96 ? 3.766 11.938 -6.864 1.00 87.44 96 SER A C 1
ATOM 721 O O . SER A 1 96 ? 3.572 12.053 -5.655 1.00 87.44 96 SER A O 1
ATOM 723 N N . VAL A 1 97 ? 3.510 10.803 -7.526 1.00 91.88 97 VAL A N 1
ATOM 724 C CA . VAL A 1 97 ? 2.906 9.605 -6.911 1.00 91.88 97 VAL A CA 1
ATOM 725 C C . VAL A 1 97 ? 3.665 8.335 -7.260 1.00 91.88 97 VAL A C 1
ATOM 727 O O . VAL A 1 97 ? 4.352 8.257 -8.282 1.00 91.88 97 VAL A O 1
ATOM 730 N N . ILE A 1 98 ? 3.478 7.315 -6.427 1.00 94.75 98 ILE A N 1
ATOM 731 C CA . ILE A 1 98 ? 3.917 5.944 -6.685 1.00 94.75 98 ILE A CA 1
ATOM 732 C C . ILE A 1 98 ? 2.686 5.065 -6.876 1.00 94.75 98 ILE A C 1
ATOM 734 O O . ILE A 1 98 ? 1.805 5.040 -6.025 1.00 94.75 98 ILE A O 1
ATOM 738 N N . VAL A 1 99 ? 2.637 4.327 -7.977 1.00 95.44 99 VAL A N 1
ATOM 739 C CA . VAL A 1 99 ? 1.549 3.406 -8.308 1.00 95.44 99 VAL A CA 1
ATOM 740 C C . VAL A 1 99 ? 2.010 1.982 -8.041 1.00 95.44 99 VAL A C 1
ATOM 742 O O . VAL A 1 99 ? 2.958 1.517 -8.673 1.00 95.44 99 VAL A O 1
ATOM 745 N N . VAL A 1 100 ? 1.341 1.280 -7.133 1.00 97.19 100 VAL A N 1
ATOM 746 C CA . VAL A 1 100 ? 1.555 -0.146 -6.863 1.00 97.19 100 VAL A CA 1
ATOM 747 C C . VAL A 1 100 ? 0.403 -0.932 -7.465 1.00 97.19 100 VAL A C 1
ATOM 749 O O . VAL A 1 100 ? -0.746 -0.733 -7.082 1.00 97.19 100 VAL A O 1
ATOM 752 N N . LYS A 1 101 ? 0.704 -1.853 -8.380 1.00 97.12 101 LYS A N 1
ATOM 753 C CA . LYS A 1 101 ? -0.306 -2.749 -8.948 1.00 97.12 101 LYS A CA 1
ATOM 754 C C . LYS A 1 101 ? -0.442 -4.011 -8.102 1.00 97.12 101 LYS A C 1
ATOM 756 O O . LYS A 1 101 ? 0.562 -4.678 -7.842 1.00 97.12 101 LYS A O 1
ATOM 761 N N . ILE A 1 102 ? -1.663 -4.388 -7.744 1.00 97.00 102 ILE A N 1
ATOM 762 C CA . ILE A 1 102 ? -1.991 -5.733 -7.266 1.00 97.00 102 ILE A CA 1
ATOM 763 C C . ILE A 1 102 ? -2.607 -6.508 -8.434 1.00 97.00 102 ILE A C 1
ATOM 765 O O . ILE A 1 102 ? -3.482 -6.005 -9.134 1.00 97.00 102 ILE A O 1
ATOM 769 N N . LYS A 1 103 ? -2.097 -7.720 -8.675 1.00 97.06 103 LYS A N 1
ATOM 770 C CA . LYS A 1 103 ? -2.574 -8.638 -9.719 1.00 97.06 103 LYS A CA 1
ATOM 771 C C . LYS A 1 103 ? -3.524 -9.705 -9.179 1.00 97.06 103 LYS A C 1
ATOM 773 O O . LYS A 1 103 ? -4.426 -10.133 -9.890 1.00 97.06 103 LYS A O 1
ATOM 778 N N . ALA A 1 104 ? -3.306 -10.138 -7.940 1.00 95.69 104 ALA A N 1
ATOM 779 C CA . ALA A 1 104 ? -4.134 -11.121 -7.256 1.00 95.69 104 ALA A CA 1
ATOM 780 C C . ALA A 1 104 ? -4.094 -10.886 -5.733 1.00 95.69 104 ALA A C 1
ATOM 782 O O . ALA A 1 104 ? -3.067 -10.439 -5.215 1.00 95.69 104 ALA A O 1
ATOM 783 N N . PRO A 1 105 ? -5.183 -11.178 -4.996 1.00 94.81 105 PRO A N 1
ATOM 784 C CA . PRO A 1 105 ? -6.471 -11.698 -5.477 1.00 94.81 105 PRO A CA 1
ATOM 785 C C . PRO A 1 105 ? -7.382 -10.631 -6.114 1.00 94.81 105 PRO A C 1
ATOM 787 O O . PRO A 1 105 ? -8.449 -10.965 -6.617 1.00 94.81 105 PRO A O 1
ATOM 790 N N . LEU A 1 106 ? -6.976 -9.359 -6.093 1.00 92.25 106 LEU A N 1
ATOM 791 C CA . LEU A 1 106 ? -7.721 -8.238 -6.667 1.00 92.25 106 LEU A CA 1
ATOM 792 C C . LEU A 1 106 ? -6.876 -7.550 -7.733 1.00 92.25 106 LEU A C 1
ATOM 794 O O . LEU A 1 106 ? -5.716 -7.240 -7.481 1.00 92.25 106 LEU A O 1
ATOM 798 N N . LEU A 1 107 ? -7.466 -7.276 -8.893 1.00 95.44 107 LEU A N 1
ATOM 799 C CA . LEU A 1 107 ? -6.865 -6.401 -9.895 1.00 95.44 107 LEU A CA 1
ATOM 800 C C . LEU A 1 107 ? -7.150 -4.960 -9.476 1.00 95.44 107 LEU A C 1
ATOM 802 O O . LEU A 1 107 ? -8.274 -4.500 -9.616 1.00 95.44 107 LEU A O 1
ATOM 806 N N . ILE A 1 108 ? -6.164 -4.289 -8.883 1.00 95.06 108 ILE A N 1
ATOM 807 C CA . ILE A 1 108 ? -6.315 -2.911 -8.408 1.00 95.06 108 ILE A CA 1
ATOM 808 C C . ILE A 1 108 ? -4.977 -2.180 -8.423 1.00 95.06 108 ILE A C 1
ATOM 810 O O . ILE A 1 108 ? -3.946 -2.733 -8.029 1.00 95.06 108 ILE A O 1
ATOM 814 N N . ASP A 1 109 ? -5.002 -0.913 -8.823 1.00 95.31 109 ASP A N 1
ATOM 815 C CA . ASP A 1 109 ? -3.862 -0.016 -8.695 1.00 95.31 109 ASP A CA 1
ATOM 816 C C . ASP A 1 109 ? -4.03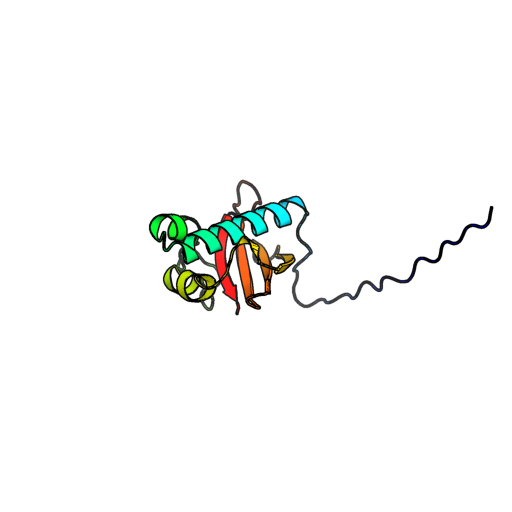5 0.872 -7.448 1.00 95.31 109 ASP A C 1
ATOM 818 O O . ASP A 1 109 ? -5.068 1.516 -7.246 1.00 95.31 109 ASP A O 1
ATOM 822 N N . LEU A 1 110 ? -3.004 0.917 -6.603 1.00 96.12 110 LEU A N 1
ATOM 823 C CA . LEU A 1 110 ? -2.933 1.780 -5.427 1.00 96.12 110 LEU A CA 1
ATOM 824 C C . LEU A 1 110 ? -1.980 2.936 -5.702 1.00 96.12 110 LEU A C 1
ATOM 826 O O . LEU A 1 110 ? -0.810 2.713 -6.012 1.00 96.12 110 LEU A O 1
ATOM 830 N N . GLU A 1 111 ? -2.457 4.168 -5.550 1.00 95.12 111 GLU A N 1
ATOM 831 C CA . GLU A 1 111 ? -1.608 5.352 -5.665 1.00 95.12 111 GLU A CA 1
ATOM 832 C C . GLU A 1 111 ? -1.215 5.875 -4.288 1.00 95.12 111 GLU A C 1
ATOM 834 O O . GLU A 1 111 ? -2.063 6.176 -3.446 1.00 95.12 111 GLU A O 1
ATOM 839 N N . TYR A 1 112 ? 0.085 6.045 -4.089 1.00 95.81 112 TYR A N 1
ATOM 840 C CA . TYR A 1 112 ? 0.686 6.609 -2.894 1.00 95.81 112 TYR A CA 1
ATOM 841 C C . TYR A 1 112 ? 1.188 8.017 -3.172 1.00 95.81 112 TYR A C 1
ATOM 843 O O . TYR A 1 112 ? 1.890 8.244 -4.161 1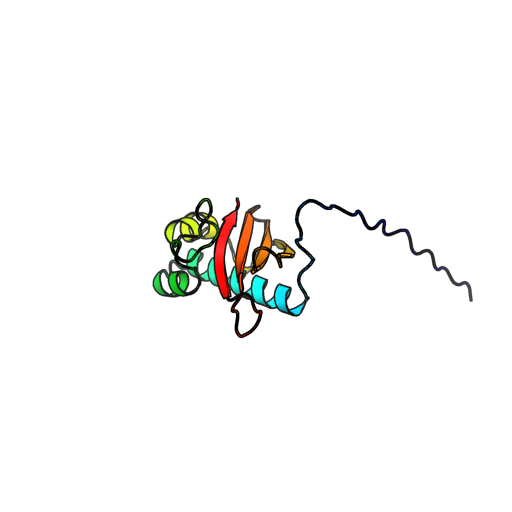.00 95.81 112 TYR A O 1
ATOM 851 N N . SER A 1 113 ? 0.881 8.943 -2.268 1.00 94.06 113 SER A N 1
ATOM 852 C CA . SER A 1 113 ? 1.564 10.227 -2.218 1.00 94.06 113 SER A CA 1
ATOM 853 C C . SER A 1 113 ? 3.028 10.032 -1.836 1.00 94.06 113 SER A C 1
ATOM 855 O O . SER A 1 113 ? 3.410 9.036 -1.207 1.00 94.06 113 SER A O 1
ATOM 857 N N . ILE A 1 114 ? 3.854 10.996 -2.222 1.00 91.81 114 ILE A N 1
ATOM 858 C CA . ILE A 1 114 ? 5.275 11.016 -1.896 1.00 91.81 114 ILE A CA 1
ATOM 859 C C . ILE A 1 114 ? 5.508 12.024 -0.784 1.00 91.81 114 ILE A C 1
ATOM 861 O O . ILE A 1 114 ? 5.037 13.158 -0.858 1.00 91.81 114 ILE A O 1
ATOM 865 N N . ASP A 1 115 ? 6.254 11.619 0.238 1.00 90.00 115 ASP A N 1
ATOM 866 C CA . ASP A 1 115 ? 6.747 12.556 1.238 1.00 90.00 115 ASP A CA 1
ATOM 867 C C . ASP A 1 115 ? 7.784 13.483 0.577 1.00 90.00 115 ASP A C 1
ATOM 869 O O . ASP A 1 115 ? 8.834 13.006 0.134 1.00 90.00 115 ASP A O 1
ATOM 873 N N . PRO A 1 116 ? 7.533 14.805 0.513 1.00 84.38 116 PRO A N 1
ATOM 874 C CA . PRO A 1 116 ? 8.423 15.745 -0.160 1.00 84.38 116 PRO A CA 1
ATOM 875 C C . PRO A 1 116 ? 9.801 15.858 0.506 1.00 84.38 116 PRO A C 1
ATOM 877 O O . PRO A 1 116 ? 10.741 16.322 -0.134 1.00 84.38 116 PRO A O 1
ATOM 880 N N . LYS A 1 117 ? 9.946 15.447 1.774 1.00 87.75 117 LYS A N 1
ATOM 881 C CA . LYS A 1 117 ? 11.228 15.473 2.491 1.00 87.75 117 LYS A CA 1
ATOM 882 C C . LYS A 1 117 ? 12.102 14.273 2.153 1.00 87.75 117 LYS A C 1
ATOM 884 O O . LYS A 1 117 ? 13.319 14.406 2.091 1.00 87.75 117 LYS A O 1
ATOM 889 N N . THR A 1 118 ? 11.492 13.102 1.985 1.00 87.44 118 THR A N 1
ATOM 890 C CA . THR A 1 118 ? 12.220 11.832 1.844 1.00 87.44 118 THR A CA 1
ATOM 891 C C . THR A 1 118 ? 12.178 11.261 0.430 1.00 87.44 118 THR A C 1
ATOM 893 O O . THR A 1 118 ? 12.979 10.387 0.111 1.00 87.44 118 THR A O 1
ATOM 896 N N . GLY A 1 119 ? 11.258 11.723 -0.423 1.00 85.94 119 GLY A N 1
ATOM 897 C CA . GLY A 1 119 ? 11.029 11.163 -1.757 1.00 85.94 119 GLY A CA 1
ATOM 898 C C . GLY A 1 119 ? 10.410 9.760 -1.738 1.00 85.94 119 GLY A C 1
ATOM 899 O O . GLY A 1 119 ? 10.341 9.104 -2.777 1.00 85.94 119 GLY A O 1
ATOM 900 N N . LYS A 1 120 ? 9.966 9.285 -0.567 1.00 89.88 120 LYS A N 1
ATOM 901 C CA . LYS A 1 120 ? 9.454 7.926 -0.347 1.00 89.88 120 LYS A CA 1
ATOM 902 C C . LYS A 1 120 ? 7.922 7.885 -0.374 1.00 89.88 120 LYS A C 1
ATOM 904 O O . LYS A 1 120 ? 7.283 8.903 -0.098 1.00 89.88 120 LYS A O 1
ATOM 909 N N . PRO A 1 121 ? 7.314 6.722 -0.689 1.00 93.19 121 PRO A N 1
ATOM 910 C CA . PRO A 1 121 ? 5.866 6.548 -0.578 1.00 93.19 121 PRO A CA 1
ATOM 911 C C . PRO A 1 121 ? 5.428 6.777 0.871 1.00 93.19 121 PRO A C 1
ATOM 913 O O . PRO A 1 121 ? 6.021 6.208 1.787 1.00 93.19 121 PRO A O 1
ATOM 916 N N . ALA A 1 122 ? 4.396 7.596 1.069 1.00 93.50 122 ALA A N 1
ATOM 917 C CA . ALA A 1 122 ? 3.978 8.055 2.390 1.00 93.50 122 ALA A CA 1
ATOM 918 C C . ALA A 1 122 ? 2.580 7.562 2.771 1.00 93.50 122 ALA A C 1
ATOM 920 O O . ALA A 1 122 ? 2.431 6.766 3.699 1.00 93.50 122 ALA A O 1
ATOM 921 N N . LYS A 1 123 ? 1.551 8.034 2.061 1.00 95.94 123 LYS A N 1
ATOM 922 C CA . LYS A 1 123 ? 0.150 7.731 2.362 1.00 95.94 123 LYS A CA 1
ATOM 923 C C . LYS A 1 123 ? -0.590 7.277 1.115 1.00 95.94 123 LYS A C 1
ATOM 925 O O . LYS A 1 123 ? -0.342 7.781 0.023 1.00 95.94 123 LYS A O 1
ATOM 930 N N . LEU A 1 124 ? -1.506 6.331 1.280 1.00 96.56 124 LEU A N 1
ATOM 931 C CA . LEU A 1 124 ? -2.403 5.904 0.214 1.00 96.56 124 LEU A CA 1
ATOM 932 C C . LEU A 1 124 ? -3.374 7.043 -0.102 1.00 96.56 124 LEU A C 1
ATOM 934 O O . LEU A 1 124 ? -4.112 7.476 0.777 1.00 96.56 124 LEU A O 1
ATOM 938 N N . GLN A 1 125 ? -3.372 7.521 -1.342 1.00 95.19 125 GLN A N 1
ATOM 939 C CA . GLN A 1 125 ? -4.205 8.645 -1.766 1.00 95.19 125 GLN A CA 1
ATOM 940 C C . GLN A 1 125 ? -5.369 8.238 -2.663 1.00 95.19 125 GLN A C 1
ATOM 942 O O . GLN A 1 125 ? -6.363 8.961 -2.700 1.0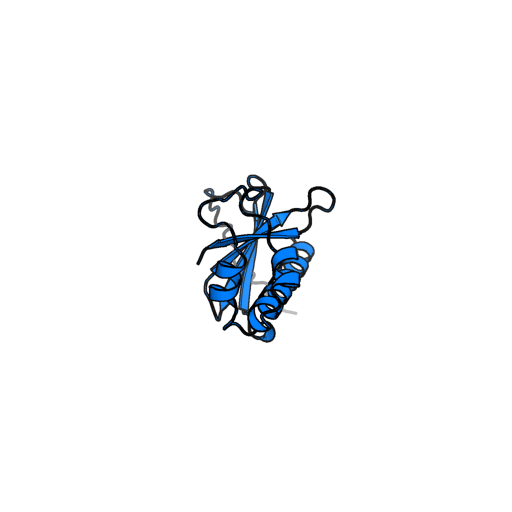0 95.19 125 GLN A O 1
ATOM 947 N N . ALA A 1 126 ? -5.256 7.126 -3.397 1.00 93.81 126 ALA A N 1
ATOM 948 C CA . ALA A 1 126 ? -6.292 6.687 -4.321 1.00 93.81 126 ALA A CA 1
ATOM 949 C C . ALA A 1 126 ? -6.284 5.174 -4.566 1.00 93.81 126 ALA A C 1
ATOM 951 O O . ALA A 1 126 ? -5.246 4.513 -4.471 1.00 93.81 126 ALA A O 1
ATOM 952 N N . LEU A 1 127 ? -7.467 4.658 -4.897 1.00 92.88 127 LEU A N 1
ATOM 953 C CA . LEU A 1 127 ? -7.741 3.269 -5.250 1.00 92.88 127 LEU A CA 1
ATOM 954 C C . LEU A 1 127 ? -8.393 3.217 -6.6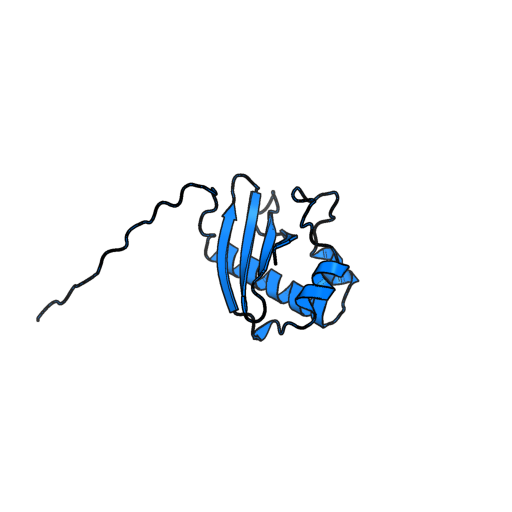37 1.00 92.88 127 LEU A C 1
ATOM 956 O O . LEU A 1 127 ? -9.473 3.780 -6.830 1.00 92.88 127 LEU A O 1
ATOM 960 N N . HIS A 1 128 ? -7.767 2.513 -7.578 1.00 90.12 128 HIS A N 1
ATOM 961 C CA . HIS A 1 128 ? -8.250 2.369 -8.956 1.00 90.12 128 HIS A CA 1
ATOM 962 C C . HIS A 1 128 ? -8.538 0.886 -9.254 1.00 90.12 128 HIS A C 1
ATOM 964 O O . HIS A 1 128 ? -7.613 0.169 -9.648 1.00 90.12 128 HIS A O 1
ATOM 970 N N . PRO A 1 129 ? -9.764 0.405 -8.961 1.00 76.50 129 PRO A N 1
ATOM 971 C CA . PRO A 1 129 ? -10.191 -0.972 -9.228 1.00 76.50 129 PRO A CA 1
ATOM 972 C C . PRO A 1 129 ? -10.418 -1.258 -10.718 1.00 76.50 129 PRO A C 1
ATOM 974 O O . PRO A 1 129 ? -10.547 -0.290 -11.505 1.00 76.50 129 PRO A O 1
#

Secondary structure (DSSP, 8-state):
---------------TTS-EEEPPHHHHHHHHHHHHHHHHHHHTT-HHHHHHHBPPTTT-S-GGGB--HHHHHHHHTT--TTSPEEEEEEEETTTTEEEEEEEES--EEEEEEEPTTT-SEEEEEEEE-

Organism: NCBI:txid1144680

Sequence (129 aa):
MKTFLLLASSSILMFSACKAEPASEETTATSRTLTREIISLAKGQNTAELAKKILPAEESGVKRHAATEEGVKKILAGVDPLTVEFGPTYYSKEKSVIVVKIKAPLLIDLEYSIDPKTGKPAKLQALHP

Foldseek 3Di:
DDDDDDDDDDPPPDPPDAQWAFDDPVQLVQVLVLVLVLLVCLLVVVLVVNVQQADPLVRAPDNVFFDDSVNSSVVRNPPNSVPWDWDTWIAHPVRQWIWIATPPPDGKIWIFHADPVPSHGGHTTGIGD

pLDDT: mean 85.23, std 17.75, range [37.66, 97.88]